Protein AF-A0A256IR35-F1 (afdb_monomer_lite)

Sequence (67 aa):
MTDTPSLALRYVACDACETVFARADAAAEPDACDRCGAPALRELSGVRGPDAYFVPRSSVDWRNQEH

Radius of gyration: 16.71 Å; chains: 1; bounding box: 23×42×47 Å

Secondary structure (DSSP, 8-state):
--------EEEEEETTT--EEEEETT-----S-TTT--S-EEE-TT----TTT---TTT--GGG---

Structure (mmCIF, N/CA/C/O backbone):
data_AF-A0A256IR35-F1
#
_entry.id   AF-A0A256IR35-F1
#
loop_
_atom_site.group_PDB
_atom_site.id
_atom_site.type_symbol
_atom_site.label_atom_id
_atom_site.label_alt_id
_atom_site.label_comp_id
_atom_site.label_asym_id
_atom_site.label_entity_id
_atom_site.label_seq_id
_atom_site.pdbx_PDB_ins_code
_atom_site.Cartn_x
_atom_site.Cartn_y
_atom_site.Cartn_z
_atom_site.occupancy
_atom_site.B_iso_or_equiv
_atom_site.auth_seq_id
_atom_site.auth_comp_id
_atom_site.auth_asym_id
_atom_site.auth_atom_id
_atom_site.pdbx_PDB_model_num
ATOM 1 N N . MET A 1 1 ? 9.408 28.903 -0.695 1.00 40.38 1 MET A N 1
ATOM 2 C CA . MET A 1 1 ? 8.650 27.670 -0.980 1.00 40.38 1 MET A CA 1
ATOM 3 C C . MET A 1 1 ? 9.638 26.532 -0.870 1.00 40.38 1 MET A C 1
ATOM 5 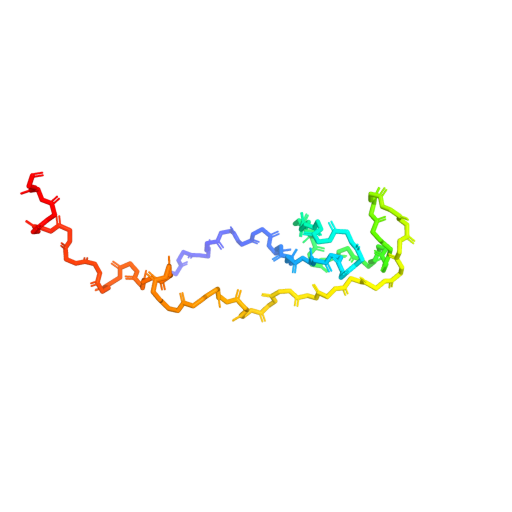O O . MET A 1 1 ? 10.472 26.393 -1.752 1.00 40.38 1 MET A O 1
ATOM 9 N N . THR A 1 2 ? 9.660 25.838 0.262 1.00 44.31 2 THR A N 1
ATOM 10 C CA . THR A 1 2 ? 10.550 24.690 0.441 1.00 44.31 2 THR A CA 1
ATOM 11 C C . THR A 1 2 ? 9.832 23.502 -0.172 1.00 44.31 2 THR A C 1
ATOM 13 O O . THR A 1 2 ? 8.863 23.012 0.406 1.00 44.31 2 THR A O 1
ATOM 16 N N . ASP A 1 3 ? 10.243 23.123 -1.380 1.00 55.88 3 ASP A N 1
ATOM 17 C CA . ASP A 1 3 ? 9.832 21.871 -2.003 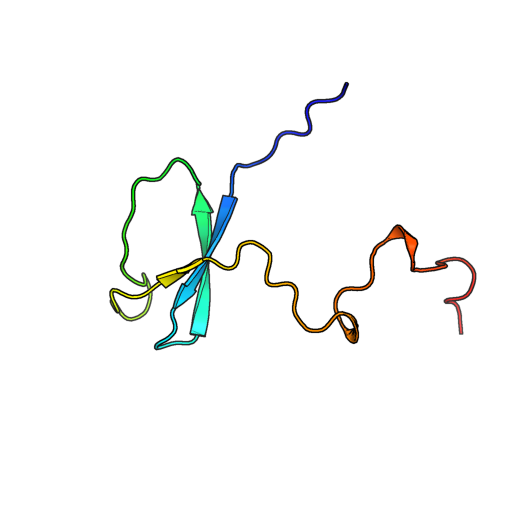1.00 55.88 3 ASP A CA 1
ATOM 18 C C . ASP A 1 3 ? 10.259 20.755 -1.047 1.00 55.88 3 ASP A C 1
ATOM 20 O O . ASP A 1 3 ? 11.447 20.501 -0.843 1.00 55.88 3 ASP A O 1
ATOM 24 N N . THR A 1 4 ? 9.297 20.224 -0.294 1.00 53.47 4 THR A N 1
ATOM 25 C CA . THR A 1 4 ? 9.575 19.125 0.625 1.00 53.47 4 THR A CA 1
ATOM 26 C C . THR A 1 4 ? 9.810 17.920 -0.265 1.00 53.47 4 THR A C 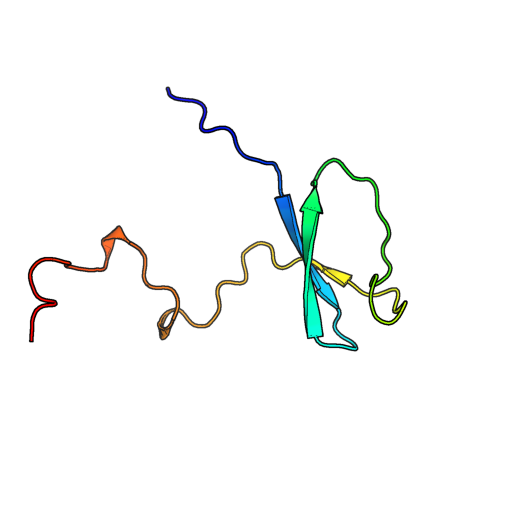1
ATOM 28 O O . THR A 1 4 ? 8.876 17.575 -0.997 1.00 53.47 4 THR A O 1
ATOM 31 N N . PRO A 1 5 ? 11.002 17.292 -0.234 1.00 54.25 5 PRO A N 1
ATOM 32 C CA . PRO A 1 5 ? 11.284 16.150 -1.085 1.00 54.25 5 PRO A CA 1
ATOM 33 C C . PRO A 1 5 ? 10.260 15.064 -0.765 1.00 54.25 5 PRO A C 1
ATOM 35 O O . PRO A 1 5 ? 10.304 14.412 0.279 1.00 54.25 5 PRO A O 1
ATOM 38 N N . SER A 1 6 ? 9.276 14.937 -1.647 1.00 61.50 6 SER A N 1
ATOM 39 C CA . SER A 1 6 ? 8.220 13.950 -1.531 1.00 61.50 6 SER A CA 1
ATOM 40 C C . SER A 1 6 ? 8.750 12.709 -2.213 1.00 61.50 6 SER A C 1
ATOM 42 O O . SER A 1 6 ? 8.998 12.724 -3.414 1.00 61.50 6 SER A O 1
ATOM 44 N N . LEU A 1 7 ? 8.929 11.629 -1.455 1.00 64.44 7 LEU A N 1
ATOM 45 C CA . LEU A 1 7 ? 9.458 10.356 -1.961 1.00 64.44 7 LEU A CA 1
ATOM 46 C C . LEU A 1 7 ? 8.555 9.685 -3.020 1.00 64.44 7 LEU A C 1
ATOM 48 O O . LEU A 1 7 ? 8.859 8.569 -3.427 1.00 64.44 7 LEU A O 1
ATOM 52 N N . ALA A 1 8 ? 7.466 10.346 -3.445 1.00 75.19 8 ALA A N 1
ATOM 53 C CA . ALA A 1 8 ? 6.470 9.869 -4.400 1.00 75.19 8 ALA A CA 1
ATOM 54 C C . ALA A 1 8 ? 6.139 8.391 -4.151 1.00 75.19 8 ALA A C 1
ATOM 56 O O . ALA A 1 8 ? 6.401 7.533 -4.987 1.00 75.19 8 ALA A O 1
ATOM 57 N N . LEU A 1 9 ? 5.662 8.085 -2.941 1.00 76.44 9 LEU A N 1
ATOM 58 C CA . LEU A 1 9 ? 5.311 6.728 -2.533 1.00 76.44 9 LEU A CA 1
ATOM 59 C C . LEU A 1 9 ? 3.793 6.554 -2.553 1.00 76.44 9 LEU A C 1
ATOM 61 O O . LEU A 1 9 ? 3.072 7.372 -1.979 1.00 76.44 9 LEU A O 1
ATOM 65 N N . ARG A 1 10 ? 3.336 5.443 -3.129 1.00 79.88 10 ARG A N 1
ATOM 66 C CA . ARG A 1 10 ? 1.975 4.924 -3.000 1.00 79.88 10 ARG A CA 1
ATOM 67 C C . ARG A 1 10 ? 1.946 3.756 -2.021 1.00 79.88 10 ARG A C 1
ATOM 69 O O . ARG A 1 10 ? 2.846 2.914 -2.007 1.00 79.88 10 ARG A O 1
ATOM 76 N N . TYR A 1 11 ? 0.906 3.703 -1.197 1.00 83.75 11 TYR A N 1
ATOM 77 C CA . TYR A 1 11 ? 0.672 2.588 -0.284 1.00 83.75 11 TYR A CA 1
ATOM 78 C C . TYR A 1 11 ? -0.394 1.677 -0.875 1.00 83.75 11 TYR A C 1
ATOM 80 O O . TYR A 1 11 ? -1.472 2.149 -1.227 1.00 83.75 11 TYR A O 1
ATOM 88 N N . VAL A 1 12 ? -0.105 0.383 -0.972 1.00 85.69 12 VAL A N 1
ATOM 89 C CA . VAL A 1 12 ? -1.016 -0.621 -1.538 1.00 85.69 12 VAL A CA 1
ATOM 90 C C . VAL A 1 12 ? -1.209 -1.772 -0.557 1.00 85.69 12 VAL A C 1
ATOM 92 O O . VAL A 1 12 ? -0.263 -2.174 0.118 1.00 85.69 12 VAL A O 1
ATOM 95 N N . ALA A 1 13 ? -2.424 -2.303 -0.467 1.00 88.75 13 ALA A N 1
ATOM 96 C CA . ALA A 1 13 ? -2.776 -3.445 0.368 1.00 88.75 13 ALA A CA 1
ATOM 97 C C . ALA A 1 13 ? -3.197 -4.633 -0.494 1.00 88.75 13 ALA A C 1
ATOM 99 O O . ALA A 1 13 ? -3.917 -4.470 -1.473 1.00 88.75 13 ALA A O 1
ATOM 100 N N . CYS A 1 14 ? -2.784 -5.838 -0.115 1.00 90.62 14 CYS A N 1
ATOM 101 C CA . CYS A 1 14 ? -3.336 -7.056 -0.696 1.00 90.62 14 CYS A CA 1
ATOM 102 C C . CYS A 1 14 ? -4.632 -7.435 0.021 1.00 90.62 14 CYS A C 1
ATOM 104 O O . CYS A 1 14 ? -4.597 -7.677 1.222 1.00 90.62 14 CYS A O 1
ATOM 106 N N . ASP A 1 15 ? -5.746 -7.574 -0.697 1.00 87.00 15 ASP A N 1
ATOM 107 C CA . ASP A 1 15 ? -7.016 -7.987 -0.075 1.00 87.00 15 ASP A CA 1
ATOM 108 C C . ASP A 1 15 ? -7.024 -9.471 0.351 1.00 87.00 15 ASP A C 1
ATOM 110 O O . ASP A 1 15 ? -7.838 -9.873 1.174 1.00 87.00 15 ASP A O 1
ATOM 114 N N . ALA A 1 16 ? -6.106 -10.301 -0.166 1.00 90.06 16 ALA A N 1
ATOM 115 C CA . ALA A 1 16 ? -6.054 -11.732 0.159 1.00 90.06 16 ALA A CA 1
ATOM 116 C C . ALA A 1 16 ? -5.267 -12.052 1.440 1.00 90.06 16 ALA A C 1
ATOM 118 O O . ALA A 1 16 ? -5.607 -12.988 2.158 1.00 90.06 16 ALA A O 1
ATOM 119 N N . CYS A 1 17 ? -4.175 -11.328 1.702 1.00 92.69 17 CYS A N 1
ATOM 120 C CA . CYS A 1 17 ? -3.306 -11.568 2.862 1.00 92.69 17 CYS A CA 1
ATOM 121 C C . CYS A 1 17 ? -3.129 -10.337 3.757 1.00 92.69 17 CYS A C 1
ATOM 123 O O . CYS A 1 17 ? -2.265 -10.341 4.636 1.00 92.69 17 CYS A O 1
ATOM 125 N N . GLU A 1 18 ? -3.887 -9.274 3.477 1.00 88.44 18 GLU A N 1
ATOM 126 C CA . GLU A 1 18 ? -3.962 -8.015 4.232 1.00 88.44 18 GLU A CA 1
ATOM 127 C C . GLU A 1 18 ? -2.612 -7.298 4.419 1.00 88.44 18 GLU A C 1
ATOM 129 O O . GLU A 1 18 ? -2.473 -6.376 5.220 1.00 88.44 18 GLU A O 1
ATOM 134 N N . THR A 1 19 ? -1.585 -7.693 3.661 1.00 89.81 19 THR A N 1
ATOM 135 C CA . THR A 1 19 ? -0.243 -7.110 3.766 1.00 89.81 19 THR A CA 1
ATOM 136 C C . THR A 1 19 ? -0.184 -5.778 3.019 1.00 89.81 19 THR A C 1
ATOM 138 O O . THR A 1 19 ? -0.636 -5.685 1.876 1.00 89.81 19 THR A O 1
ATOM 141 N N . VAL A 1 20 ? 0.409 -4.765 3.660 1.00 88.88 20 VAL A N 1
ATOM 142 C CA . VAL A 1 20 ? 0.573 -3.407 3.120 1.00 88.88 20 VAL A CA 1
ATOM 143 C C . VAL A 1 20 ? 2.013 -3.178 2.662 1.00 88.88 20 VAL A C 1
ATOM 145 O O . VAL A 1 20 ? 2.958 -3.526 3.370 1.00 88.88 20 VAL A O 1
ATOM 148 N N . PHE A 1 21 ? 2.176 -2.551 1.498 1.00 85.75 21 PHE A N 1
ATOM 149 C CA . PHE A 1 21 ? 3.461 -2.231 0.879 1.00 85.75 21 PHE A CA 1
ATOM 150 C C . PHE A 1 21 ? 3.553 -0.736 0.567 1.00 85.75 21 PHE A C 1
ATOM 152 O O . PHE A 1 21 ? 2.564 -0.121 0.169 1.00 85.75 21 PHE A O 1
ATOM 159 N N . ALA A 1 22 ? 4.752 -0.166 0.701 1.00 86.00 22 ALA A N 1
ATOM 160 C CA . ALA A 1 22 ? 5.082 1.163 0.195 1.00 86.00 22 ALA A CA 1
ATOM 161 C C . ALA A 1 22 ? 5.854 1.006 -1.120 1.00 86.00 22 ALA A C 1
ATOM 163 O O . ALA A 1 22 ? 6.920 0.388 -1.140 1.00 86.00 22 ALA A O 1
ATOM 164 N N . ARG A 1 23 ? 5.315 1.535 -2.218 1.00 82.31 23 ARG A N 1
ATOM 165 C CA . ARG A 1 23 ? 5.903 1.429 -3.559 1.00 82.31 23 ARG A CA 1
ATOM 166 C C . ARG A 1 23 ? 6.132 2.807 -4.155 1.00 82.31 23 ARG A C 1
ATOM 168 O O . ARG A 1 23 ? 5.380 3.731 -3.874 1.00 82.31 23 ARG A O 1
ATOM 175 N N . ALA A 1 24 ? 7.170 2.947 -4.973 1.00 80.12 24 ALA A N 1
ATOM 176 C CA . ALA A 1 24 ? 7.399 4.180 -5.715 1.00 80.12 24 ALA A CA 1
ATOM 177 C C . ALA A 1 24 ? 6.291 4.382 -6.759 1.00 80.12 24 ALA A C 1
ATOM 179 O O . ALA A 1 24 ? 5.937 3.451 -7.477 1.00 80.12 24 ALA A O 1
ATOM 180 N N . ASP A 1 25 ? 5.780 5.603 -6.863 1.00 72.44 25 ASP A N 1
ATOM 181 C CA . ASP A 1 25 ? 4.716 5.994 -7.789 1.00 72.44 25 ASP A CA 1
ATOM 182 C C . ASP A 1 25 ? 5.145 5.793 -9.252 1.00 72.44 25 ASP A C 1
ATOM 184 O O . ASP A 1 25 ? 4.408 5.248 -10.069 1.00 72.44 25 ASP A O 1
ATOM 188 N N . ALA A 1 26 ? 6.414 6.097 -9.545 1.00 67.31 26 ALA A N 1
ATOM 189 C CA . ALA A 1 26 ? 7.022 5.919 -10.861 1.00 67.31 26 ALA A CA 1
ATOM 190 C C . ALA A 1 26 ? 7.284 4.449 -11.251 1.00 67.31 26 ALA A C 1
ATOM 192 O O . ALA A 1 26 ? 7.663 4.182 -12.392 1.00 67.31 26 ALA A O 1
ATOM 193 N N . ALA A 1 27 ? 7.120 3.488 -10.334 1.00 61.72 27 ALA A N 1
ATOM 194 C CA . ALA A 1 27 ? 7.255 2.078 -10.673 1.00 61.72 27 ALA A CA 1
ATOM 195 C C . ALA A 1 27 ? 5.978 1.609 -11.384 1.00 61.72 27 ALA A C 1
ATOM 197 O O . ALA A 1 27 ? 4.922 1.449 -10.763 1.00 61.72 27 ALA A O 1
ATOM 198 N N . ALA A 1 28 ? 6.084 1.396 -12.696 1.00 56.69 28 ALA A N 1
ATOM 199 C CA . ALA A 1 28 ? 5.082 0.706 -13.496 1.00 56.69 28 ALA A CA 1
ATOM 200 C C . ALA A 1 28 ? 5.059 -0.787 -13.108 1.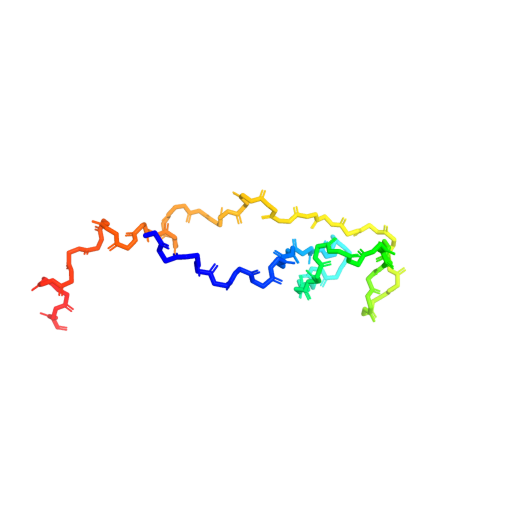00 56.69 28 ALA A C 1
ATOM 202 O O . ALA A 1 28 ? 5.681 -1.606 -13.772 1.00 56.69 28 ALA A O 1
ATOM 203 N N . GLU A 1 29 ? 4.358 -1.067 -12.005 1.00 57.94 29 GLU A N 1
ATOM 204 C CA . GLU A 1 29 ? 3.815 -2.355 -11.549 1.00 57.94 29 GLU A CA 1
ATOM 205 C C . GLU A 1 29 ? 4.823 -3.480 -11.216 1.00 57.94 29 GLU A C 1
ATOM 207 O O . GLU A 1 29 ? 5.853 -3.673 -11.859 1.00 57.94 29 GLU A O 1
ATOM 212 N N . PRO A 1 30 ? 4.525 -4.254 -10.159 1.00 60.66 30 PRO A N 1
ATOM 213 C CA . PRO A 1 30 ? 3.710 -5.442 -10.424 1.00 60.66 30 PRO A CA 1
ATOM 214 C C . PRO A 1 30 ? 2.353 -5.413 -9.711 1.00 60.66 30 PRO A C 1
ATOM 216 O O . PRO A 1 30 ? 2.319 -5.332 -8.489 1.00 60.66 30 PRO A O 1
ATOM 219 N N . ASP A 1 31 ? 1.246 -5.632 -10.423 1.00 69.62 31 ASP A N 1
ATOM 220 C CA . ASP A 1 31 ? -0.107 -5.746 -9.843 1.00 69.62 31 ASP A CA 1
ATOM 221 C C . ASP A 1 31 ? -0.244 -6.905 -8.822 1.00 69.62 31 ASP A C 1
ATOM 223 O O . ASP A 1 31 ? -1.268 -7.065 -8.158 1.00 69.62 31 ASP A O 1
ATOM 227 N N . ALA A 1 32 ? 0.795 -7.738 -8.670 1.00 83.62 32 ALA A N 1
ATOM 228 C CA . ALA A 1 32 ? 0.835 -8.871 -7.759 1.00 83.62 32 ALA A CA 1
ATOM 229 C C . ALA A 1 32 ? 1.444 -8.546 -6.384 1.00 83.62 32 ALA A C 1
ATOM 231 O O . ALA A 1 32 ? 2.412 -7.794 -6.232 1.00 83.62 32 ALA A O 1
ATOM 232 N N . CYS A 1 33 ? 0.895 -9.197 -5.360 1.00 88.25 33 CYS A N 1
ATOM 233 C CA . CYS A 1 33 ? 1.416 -9.189 -4.003 1.00 88.25 33 CYS A CA 1
ATOM 234 C C . CYS A 1 33 ? 2.751 -9.941 -3.915 1.00 88.25 33 CYS A C 1
ATOM 236 O O . CYS A 1 33 ? 2.794 -11.146 -4.156 1.00 88.25 33 CYS A O 1
ATOM 238 N N . ASP A 1 34 ? 3.806 -9.275 -3.438 1.00 85.94 34 ASP A N 1
ATOM 239 C CA . ASP A 1 34 ? 5.136 -9.883 -3.246 1.00 85.94 34 ASP A CA 1
ATOM 240 C C . ASP A 1 34 ? 5.149 -11.022 -2.210 1.00 85.94 34 ASP A C 1
ATOM 242 O O . ASP A 1 34 ? 6.102 -11.794 -2.130 1.00 85.94 34 ASP A O 1
ATOM 246 N N . ARG A 1 35 ? 4.093 -11.136 -1.391 1.00 87.56 35 ARG A N 1
ATOM 247 C CA . ARG A 1 35 ? 3.988 -12.146 -0.333 1.00 87.56 35 ARG A CA 1
ATOM 248 C C . ARG A 1 35 ? 3.263 -13.413 -0.772 1.00 87.56 35 ARG A C 1
ATOM 250 O O . ARG A 1 35 ? 3.746 -14.507 -0.506 1.00 87.56 35 ARG A O 1
ATOM 257 N N . CYS A 1 36 ? 2.074 -13.277 -1.356 1.00 90.94 36 CYS A N 1
ATOM 258 C CA . CYS A 1 36 ? 1.212 -14.417 -1.691 1.00 90.94 36 CYS A CA 1
ATOM 259 C C . CYS A 1 36 ? 0.981 -14.594 -3.198 1.00 90.94 36 CYS A C 1
ATOM 261 O O . CYS A 1 36 ? 0.335 -15.559 -3.593 1.00 90.94 36 CYS A O 1
ATOM 263 N N . GLY A 1 37 ? 1.475 -13.675 -4.033 1.00 88.31 37 GLY A N 1
ATOM 264 C CA . GLY A 1 37 ? 1.320 -13.717 -5.488 1.00 88.31 37 GLY A CA 1
ATOM 265 C C . GLY A 1 37 ? -0.072 -13.341 -6.005 1.00 88.31 37 GLY A C 1
ATOM 266 O O . GLY A 1 37 ? -0.305 -13.418 -7.207 1.00 88.31 37 GLY A O 1
ATOM 267 N N . ALA A 1 38 ? -1.006 -12.939 -5.135 1.00 88.69 38 ALA A N 1
ATOM 268 C CA . ALA A 1 38 ? -2.348 -12.541 -5.559 1.00 88.69 38 ALA A CA 1
ATOM 269 C C . ALA A 1 38 ? -2.301 -11.265 -6.430 1.00 88.69 38 ALA A C 1
ATOM 271 O O . ALA A 1 38 ? -1.601 -10.328 -6.048 1.00 88.69 38 ALA A O 1
ATOM 272 N N . PRO A 1 39 ? -3.058 -11.191 -7.542 1.00 80.25 39 PRO A N 1
ATOM 273 C CA . PRO A 1 39 ? -2.986 -10.101 -8.528 1.00 80.25 39 PRO A CA 1
ATOM 274 C C . PRO A 1 39 ? -3.823 -8.860 -8.172 1.00 80.25 39 PRO A C 1
ATOM 276 O O . PRO A 1 39 ? -3.985 -7.972 -8.998 1.00 80.25 39 PRO A O 1
ATOM 279 N N . ALA A 1 40 ? -4.443 -8.830 -6.990 1.00 77.94 40 ALA A N 1
ATOM 280 C CA . ALA A 1 40 ? -5.324 -7.747 -6.569 1.00 77.94 40 ALA A CA 1
ATOM 281 C C . ALA A 1 40 ? -4.675 -6.979 -5.413 1.00 77.94 40 ALA A C 1
ATOM 283 O O . ALA A 1 40 ? -4.760 -7.385 -4.248 1.00 77.94 40 ALA A O 1
ATOM 284 N N . LEU A 1 41 ? -3.993 -5.887 -5.758 1.00 84.38 41 LEU A N 1
ATOM 285 C CA . LEU A 1 41 ? -3.519 -4.885 -4.813 1.00 84.38 41 LEU A CA 1
ATOM 286 C C . LEU A 1 41 ? -4.411 -3.644 -4.896 1.00 84.38 41 LEU A C 1
ATOM 288 O O . LEU A 1 41 ? -4.621 -3.081 -5.967 1.00 84.38 41 LEU A O 1
ATOM 292 N N . ARG A 1 42 ? -4.923 -3.203 -3.751 1.00 83.75 42 ARG A N 1
ATOM 293 C CA . ARG A 1 42 ? -5.752 -2.007 -3.614 1.00 83.75 42 ARG A CA 1
ATOM 294 C C . ARG A 1 42 ? -4.913 -0.844 -3.114 1.00 83.75 42 ARG A C 1
ATOM 296 O O . ARG A 1 42 ? -4.280 -0.942 -2.063 1.00 83.75 42 ARG A O 1
ATOM 303 N N . GLU A 1 43 ? -4.941 0.277 -3.822 1.00 82.00 43 GLU A N 1
ATOM 304 C CA . GLU A 1 43 ? -4.296 1.498 -3.347 1.00 82.00 43 GLU A CA 1
ATOM 305 C C . GLU A 1 43 ? -5.025 2.067 -2.120 1.00 82.00 43 GLU A C 1
ATOM 307 O O . GLU A 1 43 ? -6.255 2.069 -2.031 1.00 82.00 43 GLU A O 1
ATOM 312 N N . LEU A 1 44 ? -4.250 2.529 -1.142 1.00 80.81 44 LEU A N 1
ATOM 313 C CA . LEU A 1 44 ? -4.737 3.120 0.103 1.00 80.81 44 LEU A CA 1
ATOM 314 C C . LEU A 1 44 ? -4.776 4.655 0.045 1.00 80.81 44 LEU A C 1
ATOM 316 O O . LEU A 1 44 ? -4.826 5.307 1.092 1.00 80.81 44 LEU A O 1
ATOM 320 N N . SER A 1 45 ? -4.754 5.257 -1.147 1.00 68.00 45 SER A N 1
ATOM 321 C CA . SER A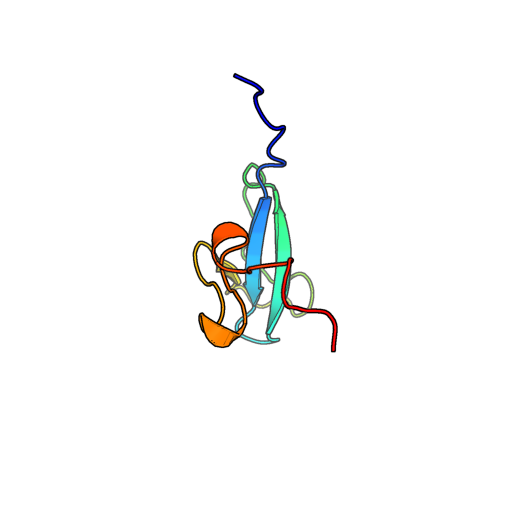 1 45 ? -4.801 6.710 -1.323 1.00 68.00 45 SER A CA 1
ATOM 322 C C . SER A 1 45 ? -6.049 7.288 -0.645 1.00 68.00 45 SER A C 1
ATOM 324 O O . SER A 1 45 ? -7.184 7.038 -1.034 1.00 68.00 45 SER A O 1
ATOM 326 N N . GLY A 1 46 ? -5.834 8.042 0.435 1.00 62.25 46 GLY A N 1
ATOM 327 C CA . GLY A 1 46 ? -6.903 8.704 1.187 1.00 62.25 46 GLY A CA 1
ATOM 328 C C . GLY A 1 46 ? -7.618 7.849 2.239 1.00 62.25 46 GLY A C 1
ATOM 329 O O . GLY A 1 46 ? -8.434 8.397 2.978 1.00 62.25 46 GLY A O 1
ATOM 330 N N . VAL A 1 47 ? -7.293 6.560 2.392 1.00 59.50 47 VAL A N 1
ATOM 331 C CA . VAL A 1 47 ? -7.863 5.726 3.464 1.00 59.50 47 VAL A CA 1
ATOM 332 C C . VAL A 1 47 ? -7.075 5.964 4.745 1.00 59.50 47 VAL A C 1
ATOM 334 O O . VAL A 1 47 ? -6.190 5.200 5.126 1.00 59.50 47 VAL A O 1
ATOM 337 N N . ARG A 1 48 ? -7.383 7.065 5.427 1.00 60.56 48 ARG A N 1
ATOM 338 C CA . ARG A 1 48 ? -7.076 7.154 6.854 1.00 60.56 48 ARG A CA 1
ATOM 339 C C . ARG A 1 48 ? -8.064 6.225 7.549 1.00 60.56 48 ARG A C 1
ATOM 341 O O . ARG A 1 48 ? -9.241 6.203 7.192 1.00 60.56 48 ARG A O 1
ATOM 348 N N . GLY A 1 49 ? -7.582 5.411 8.487 1.00 59.25 49 GLY A N 1
ATOM 349 C CA . GLY A 1 49 ? -8.484 4.673 9.373 1.00 59.25 49 GLY A CA 1
ATOM 350 C C . GLY A 1 49 ? -9.429 5.642 10.100 1.00 59.25 49 GLY A C 1
ATOM 351 O O . GLY A 1 49 ? -9.288 6.855 9.941 1.00 59.25 49 GLY A O 1
ATOM 352 N N . PRO A 1 50 ? -10.380 5.138 10.903 1.00 57.66 50 PRO A N 1
ATOM 353 C CA . PRO A 1 50 ? -11.373 5.979 11.573 1.00 57.66 50 PRO A CA 1
ATOM 354 C C . PRO A 1 50 ? -10.721 7.228 12.180 1.00 57.66 50 PRO A C 1
ATOM 356 O O . PRO A 1 50 ? -9.679 7.091 12.824 1.00 57.66 50 PRO A O 1
ATOM 359 N N . ASP A 1 51 ? -11.317 8.415 12.004 1.00 56.41 51 ASP A N 1
ATOM 360 C CA . ASP A 1 51 ? -10.766 9.698 12.487 1.00 56.41 51 ASP A CA 1
ATOM 361 C C . ASP A 1 51 ? -10.306 9.649 13.956 1.00 56.41 51 ASP A C 1
ATOM 363 O O . ASP A 1 51 ? -9.356 10.329 14.336 1.00 56.41 51 ASP A O 1
ATOM 367 N N . ALA A 1 52 ? -10.919 8.775 14.765 1.00 58.75 52 ALA A N 1
ATOM 368 C CA . ALA A 1 52 ? -10.529 8.486 16.144 1.00 58.75 52 ALA A CA 1
ATOM 369 C C . ALA A 1 52 ? -9.048 8.086 16.324 1.00 58.75 52 ALA A C 1
ATOM 371 O O . ALA A 1 52 ? -8.475 8.344 17.379 1.00 58.75 52 ALA A O 1
ATOM 372 N N . TYR A 1 53 ? -8.423 7.474 15.316 1.00 61.19 53 TYR A N 1
ATOM 373 C CA . TYR A 1 53 ? -7.011 7.071 15.336 1.00 61.19 53 TYR A CA 1
ATOM 374 C C . TYR A 1 53 ? -6.094 8.047 14.592 1.00 61.19 53 TYR A C 1
ATOM 376 O O . TYR A 1 53 ? -4.883 8.038 14.808 1.00 61.19 53 TYR A O 1
ATOM 384 N N . PHE A 1 54 ? -6.654 8.894 13.727 1.00 63.75 54 PHE A N 1
ATOM 385 C CA . PHE A 1 54 ? -5.906 9.812 12.871 1.00 63.75 54 PHE A CA 1
ATOM 386 C C . PHE A 1 54 ? -6.367 11.254 13.087 1.00 63.75 54 PHE A C 1
ATOM 388 O O . PHE A 1 54 ? -6.829 11.922 12.164 1.00 63.75 54 PHE A O 1
ATOM 395 N N . VAL A 1 55 ? -6.196 11.758 14.310 1.00 64.75 55 VAL A N 1
ATOM 396 C CA . VAL A 1 55 ? -6.434 13.175 14.605 1.00 64.75 55 VAL A CA 1
ATOM 397 C C . VAL A 1 55 ? -5.396 14.060 13.898 1.00 64.75 55 VAL A C 1
ATOM 399 O O . VAL A 1 55 ? -4.191 13.789 13.981 1.00 64.75 55 VAL A O 1
ATOM 402 N N . PRO A 1 56 ? -5.823 15.126 13.193 1.00 64.50 56 PRO A N 1
ATOM 403 C CA . PRO A 1 56 ? -4.907 16.100 12.618 1.00 64.50 56 PRO A CA 1
ATOM 404 C C . PRO A 1 56 ? -3.917 16.613 13.668 1.00 64.50 56 PRO A C 1
ATOM 406 O O . PRO A 1 56 ? -4.281 16.936 14.794 1.00 64.50 56 PRO A O 1
ATOM 409 N N . ARG A 1 57 ? -2.645 16.785 13.299 1.00 64.12 57 ARG A N 1
ATOM 410 C CA . ARG A 1 57 ? -1.641 17.323 14.235 1.00 64.12 57 ARG A CA 1
ATOM 411 C C . ARG A 1 57 ? -2.004 18.724 14.757 1.00 64.12 57 ARG A C 1
ATOM 413 O O . ARG A 1 57 ? -1.560 19.093 15.836 1.00 64.12 57 ARG A O 1
ATOM 420 N N . SER A 1 58 ? -2.816 19.476 14.011 1.00 68.62 58 SER A N 1
ATOM 421 C CA . SER A 1 58 ? -3.368 20.776 14.408 1.00 68.62 58 SER A CA 1
ATOM 422 C C . SER A 1 58 ? -4.548 20.692 15.381 1.00 68.62 58 SER A C 1
ATOM 424 O O . SER A 1 58 ? -4.874 21.704 15.990 1.00 68.62 58 SER A O 1
ATOM 426 N N . SER A 1 59 ? -5.203 19.534 15.518 1.00 64.31 59 SER A N 1
ATOM 427 C CA . SER A 1 59 ? -6.303 19.330 16.469 1.00 64.31 59 SER A CA 1
ATOM 428 C C . SER A 1 59 ? -5.836 18.784 17.819 1.00 64.31 59 SER A C 1
ATOM 430 O O . SER A 1 59 ? -6.638 18.694 18.742 1.00 64.31 59 SER A O 1
ATOM 432 N N . VAL A 1 60 ? -4.561 18.402 17.946 1.00 65.94 60 VAL A N 1
ATOM 433 C CA . VAL A 1 60 ? -3.974 17.986 19.223 1.00 65.94 60 VAL A CA 1
ATOM 434 C C . VAL A 1 60 ? -3.461 19.224 19.954 1.00 65.94 60 VAL A C 1
ATOM 436 O O . VAL A 1 60 ? -2.454 19.814 19.555 1.00 65.94 60 VAL A O 1
ATOM 439 N N . ASP A 1 61 ? -4.133 19.608 21.041 1.00 69.25 61 ASP A N 1
ATOM 440 C CA . ASP A 1 61 ? -3.581 20.574 21.992 1.00 69.25 61 ASP A CA 1
ATOM 441 C C . ASP A 1 61 ? -2.524 19.871 22.857 1.00 69.25 61 ASP A C 1
ATOM 443 O O . ASP A 1 61 ? -2.808 19.279 23.897 1.00 69.25 61 ASP A O 1
ATOM 447 N N . TRP A 1 62 ? -1.279 19.894 22.381 1.00 63.97 62 TRP A N 1
ATOM 448 C CA . TRP A 1 62 ? -0.132 19.285 23.063 1.00 63.97 62 TRP A CA 1
ATOM 449 C C . TRP A 1 62 ? 0.174 19.907 24.433 1.00 63.97 62 TRP A C 1
ATOM 451 O O . TRP A 1 62 ? 0.989 19.363 25.169 1.00 63.97 62 TRP A O 1
ATOM 461 N N . ARG A 1 63 ? -0.448 21.039 24.785 1.00 67.94 63 ARG A N 1
ATOM 462 C CA . ARG A 1 63 ? -0.185 21.757 26.036 1.00 67.94 63 ARG A CA 1
ATOM 463 C C . ARG A 1 63 ? -0.942 21.180 27.236 1.00 67.94 63 ARG A C 1
ATOM 465 O O . ARG A 1 63 ? -0.569 21.483 28.360 1.00 67.94 63 ARG A O 1
ATOM 472 N N . ASN A 1 64 ? -1.956 20.347 27.000 1.00 62.91 64 ASN A N 1
ATOM 473 C CA . ASN A 1 64 ? -2.829 19.779 28.033 1.00 62.91 64 ASN A CA 1
ATOM 474 C C . ASN A 1 64 ? -2.735 18.241 28.155 1.00 62.91 64 ASN A C 1
ATOM 476 O O . ASN A 1 64 ? -3.616 17.620 28.744 1.00 62.91 64 ASN A O 1
ATOM 480 N N . GLN A 1 65 ? -1.702 17.608 27.581 1.00 64.94 65 GLN A N 1
ATOM 481 C CA . GLN A 1 65 ? -1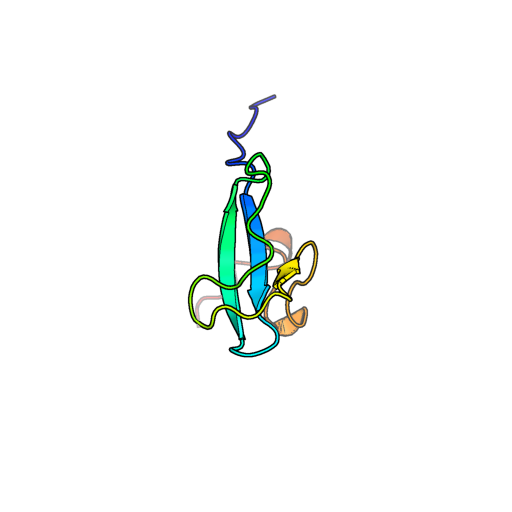.562 16.140 27.536 1.00 64.94 65 GLN A CA 1
ATOM 482 C C . GLN A 1 65 ? -0.641 15.561 28.634 1.00 64.94 65 GLN A C 1
ATOM 484 O O . GLN A 1 65 ? -0.256 14.398 28.565 1.00 64.94 65 GLN A O 1
ATOM 489 N N . GLU A 1 66 ? -0.278 16.348 29.647 1.00 58.47 66 GLU A N 1
ATOM 490 C CA . GLU A 1 66 ? 0.497 15.874 30.798 1.00 58.47 66 GLU A CA 1
ATOM 491 C C . GLU A 1 66 ? -0.466 15.544 31.951 1.00 58.47 66 GLU A C 1
ATOM 493 O O . GLU A 1 66 ? -0.933 16.443 32.651 1.00 58.47 66 GLU A O 1
ATOM 498 N N . HIS A 1 67 ? -0.789 14.259 32.126 1.00 56.34 67 HIS A N 1
ATOM 499 C CA . HIS A 1 67 ? -1.470 13.721 33.309 1.00 56.34 67 HIS A CA 1
ATOM 500 C C . HIS A 1 67 ? -0.734 12.488 33.826 1.00 56.34 67 HIS A C 1
ATOM 502 O O . HIS A 1 67 ? -0.453 11.587 33.002 1.00 56.34 67 HIS A O 1
#

pLDDT: mean 71.91, std 13.16, range [40.38, 92.69]

Organism: Halorubrum ezzemoulense (NCBI:txid337243)

Foldseek 3Di:
DPPDPDQQWWWKADPVPRDIDIDHNPDPDDCADPPPRDNHIHTCVPPDDDCVVVPDPVPDPPVPPDD